Protein AF-A0A7W8KH78-F1 (afdb_monomer_lite)

Secondary structure (DSSP, 8-state):
-----B-HHHHHHHS-HHHHHHHHHHHHHSS--EEEEEEETTEEEEEEEEEETTEEEE---BSS--HHHHHHHHHHHHHHHHHH-

Organism: NCBI:txid1141878

pLDDT: mean 76.48, std 8.83, range [50.22, 88.69]

Structure (mmCIF, N/CA/C/O backbone):
data_AF-A0A7W8KH78-F1
#
_entry.id   AF-A0A7W8KH78-F1
#
loop_
_atom_site.group_PDB
_atom_site.id
_atom_site.type_symbol
_atom_site.label_atom_id
_atom_site.label_alt_id
_atom_site.label_comp_id
_atom_site.label_asym_id
_atom_site.label_entity_id
_atom_site.label_seq_id
_atom_site.pdbx_PDB_ins_code
_atom_site.Cartn_x
_atom_site.Cartn_y
_atom_site.Cartn_z
_atom_site.occupancy
_atom_site.B_iso_or_equiv
_atom_site.auth_seq_id
_atom_site.auth_comp_id
_atom_site.auth_asym_id
_atom_site.auth_atom_id
_atom_site.pdbx_PDB_model_num
ATOM 1 N N . MET A 1 1 ? 19.452 10.281 0.999 1.00 52.22 1 MET A N 1
ATOM 2 C CA . MET A 1 1 ? 18.311 9.393 0.689 1.00 52.22 1 MET A CA 1
ATOM 3 C C . MET A 1 1 ? 17.101 10.290 0.519 1.00 52.22 1 MET A C 1
ATOM 5 O O . MET A 1 1 ? 16.763 10.983 1.465 1.00 52.22 1 MET A O 1
ATOM 9 N N . THR A 1 2 ? 16.534 10.380 -0.679 1.00 53.53 2 THR A N 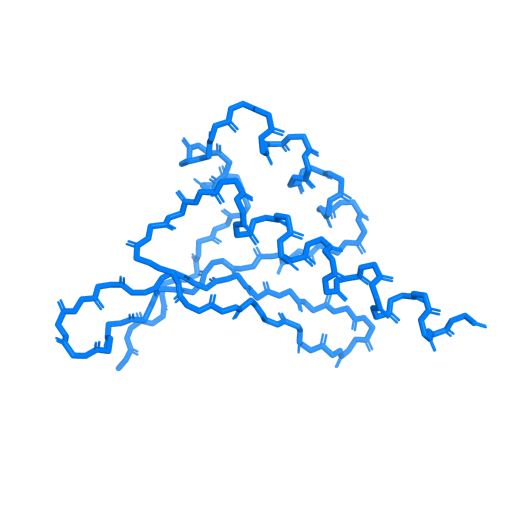1
ATOM 10 C CA . THR A 1 2 ? 15.391 11.257 -0.970 1.00 53.53 2 THR A CA 1
ATOM 11 C C . THR A 1 2 ? 14.127 10.411 -0.939 1.00 53.53 2 THR A C 1
ATOM 13 O O . THR A 1 2 ? 13.831 9.717 -1.903 1.00 53.53 2 THR A O 1
ATOM 16 N N . SER A 1 3 ? 13.419 10.419 0.189 1.00 54.91 3 SER A N 1
ATOM 17 C CA . SER A 1 3 ? 12.081 9.840 0.303 1.00 54.91 3 SER A CA 1
ATOM 18 C C . SER A 1 3 ? 11.074 10.866 -0.205 1.00 54.91 3 SER A C 1
ATOM 20 O O . SER A 1 3 ? 10.900 11.920 0.405 1.00 54.91 3 SER A O 1
ATOM 22 N N . LEU A 1 4 ? 10.440 10.584 -1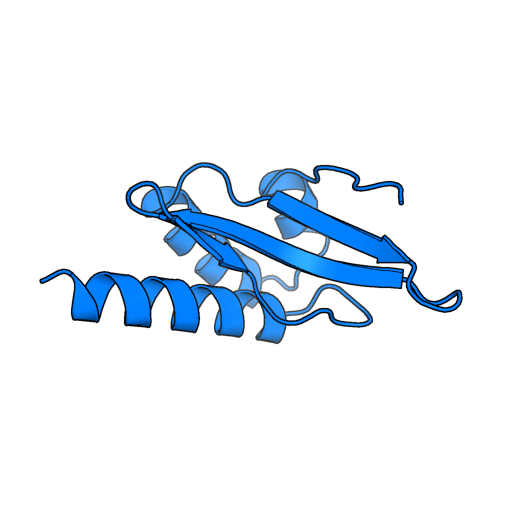.338 1.00 62.31 4 LEU A N 1
ATOM 23 C CA . LEU A 1 4 ? 9.316 11.374 -1.830 1.00 62.31 4 LEU A CA 1
ATOM 24 C C . LEU A 1 4 ? 8.030 10.788 -1.248 1.00 62.31 4 LEU A C 1
ATOM 26 O O . LEU A 1 4 ? 7.721 9.653 -1.601 1.00 62.31 4 LEU A O 1
ATOM 30 N N . PRO A 1 5 ? 7.299 11.511 -0.382 1.00 62.00 5 PRO A N 1
ATOM 31 C CA . PRO A 1 5 ? 5.981 11.074 0.044 1.00 62.00 5 PRO A CA 1
ATOM 32 C C . PRO A 1 5 ? 5.027 11.204 -1.144 1.00 62.00 5 PRO A C 1
ATOM 34 O O . PRO A 1 5 ? 4.725 12.307 -1.596 1.00 62.00 5 PRO A O 1
ATOM 37 N N . VAL A 1 6 ? 4.586 10.069 -1.679 1.00 66.25 6 VAL A N 1
ATOM 38 C CA . VAL A 1 6 ? 3.555 10.020 -2.725 1.00 66.25 6 VAL A CA 1
ATOM 39 C C . VAL A 1 6 ? 2.231 9.674 -2.059 1.00 66.25 6 VAL A C 1
ATOM 41 O O . VAL A 1 6 ? 2.161 8.697 -1.310 1.00 66.25 6 VAL A O 1
ATOM 44 N N . THR A 1 7 ? 1.193 10.468 -2.323 1.00 67.75 7 THR A N 1
ATOM 45 C CA . THR A 1 7 ? -0.141 10.236 -1.755 1.00 67.75 7 THR A CA 1
ATOM 46 C C . THR A 1 7 ? -0.828 9.044 -2.422 1.00 67.75 7 THR A C 1
ATOM 48 O O . THR A 1 7 ? -0.561 8.723 -3.582 1.00 67.75 7 THR A O 1
ATOM 51 N N . LEU A 1 8 ? -1.765 8.404 -1.718 1.00 67.31 8 LEU A N 1
ATOM 52 C CA . LEU A 1 8 ? -2.581 7.299 -2.238 1.00 67.31 8 LEU A CA 1
ATOM 53 C C . LEU A 1 8 ? -3.231 7.594 -3.587 1.00 67.31 8 LEU A C 1
ATOM 55 O O . LEU A 1 8 ? -3.229 6.748 -4.480 1.00 67.31 8 LEU A O 1
ATOM 59 N N . THR A 1 9 ? -3.734 8.814 -3.768 1.00 69.38 9 THR A N 1
ATOM 60 C CA . THR A 1 9 ? -4.333 9.247 -5.031 1.00 69.38 9 THR A CA 1
ATOM 61 C C . THR A 1 9 ? -3.316 9.167 -6.168 1.00 69.38 9 THR A C 1
ATOM 63 O O . THR A 1 9 ? -3.598 8.564 -7.202 1.00 69.38 9 THR A O 1
ATOM 66 N N . GLN A 1 10 ? -2.100 9.681 -5.961 1.00 72.69 10 GLN A N 1
ATOM 67 C CA . GLN A 1 10 ? -1.014 9.605 -6.944 1.00 72.69 10 GLN A CA 1
ATOM 68 C C . GLN A 1 10 ? -0.585 8.154 -7.212 1.00 72.69 10 GLN A C 1
ATOM 70 O O . GLN A 1 10 ? -0.316 7.785 -8.353 1.00 72.69 10 GLN A O 1
ATOM 75 N N . LEU A 1 11 ? -0.588 7.314 -6.178 1.00 73.81 11 LEU A N 1
ATOM 76 C CA . LEU A 1 11 ? -0.282 5.886 -6.261 1.00 73.81 11 LEU A CA 1
ATOM 77 C C . LEU A 1 11 ? -1.326 5.118 -7.083 1.00 73.81 11 LEU A C 1
ATOM 79 O O . LEU A 1 11 ? -0.972 4.295 -7.926 1.00 73.81 11 LEU A O 1
ATOM 83 N N . SER A 1 12 ? -2.609 5.436 -6.902 1.00 73.38 12 SER A N 1
ATOM 84 C CA . SER A 1 12 ? -3.717 4.814 -7.632 1.00 73.38 12 SER A CA 1
ATOM 85 C C . SER A 1 12 ? -3.617 5.039 -9.147 1.00 73.38 12 SER A C 1
ATOM 87 O O . SER A 1 12 ? -3.932 4.137 -9.926 1.00 73.38 12 SER A O 1
ATOM 89 N N . HIS A 1 13 ? -3.090 6.191 -9.582 1.00 78.00 13 HIS A N 1
ATOM 90 C CA . HIS A 1 13 ? -2.839 6.479 -10.997 1.00 78.00 13 HIS A CA 1
ATOM 91 C C . HIS A 1 13 ? -1.727 5.609 -11.597 1.00 78.00 13 HIS A C 1
ATOM 93 O O . HIS A 1 13 ? -1.775 5.305 -12.788 1.00 78.00 13 HIS A O 1
ATOM 99 N N . LEU A 1 14 ? -0.753 5.192 -10.783 1.00 75.38 14 LEU A N 1
ATOM 100 C CA . LEU A 1 14 ? 0.353 4.319 -11.188 1.00 75.38 14 LEU A CA 1
ATOM 101 C C . LEU A 1 14 ? -0.021 2.832 -11.152 1.00 75.38 14 LEU A C 1
ATOM 103 O O . LEU A 1 14 ? 0.708 1.996 -11.684 1.00 75.38 14 LEU A O 1
ATOM 107 N N . LEU A 1 15 ? -1.147 2.498 -10.520 1.00 74.75 15 LEU A N 1
ATOM 108 C CA . LEU A 1 15 ? -1.604 1.132 -10.337 1.00 74.75 15 LEU A CA 1
ATOM 109 C C . LEU A 1 15 ? -2.614 0.696 -11.413 1.00 74.75 15 LEU A C 1
ATOM 111 O O . LEU A 1 15 ? -3.415 1.512 -11.896 1.00 74.75 15 LEU A O 1
ATOM 115 N N . PRO A 1 16 ? -2.625 -0.609 -11.755 1.00 77.44 16 PRO A N 1
ATOM 116 C CA . PRO A 1 16 ? -3.695 -1.215 -12.538 1.00 77.44 16 PRO A CA 1
ATOM 117 C C . PRO A 1 16 ? -5.067 -1.025 -11.867 1.00 77.44 16 PRO A C 1
ATOM 119 O O . PRO A 1 16 ? -5.123 -0.919 -10.640 1.00 77.44 16 PRO A O 1
ATOM 122 N N . PRO A 1 17 ? -6.176 -1.041 -12.633 1.00 76.06 17 PRO A N 1
ATOM 123 C CA . PRO A 1 17 ? -7.526 -0.832 -12.105 1.00 76.06 17 PRO A CA 1
ATOM 124 C C . PRO A 1 17 ? -7.878 -1.759 -10.936 1.00 76.06 17 PRO A C 1
ATOM 126 O O . PRO A 1 17 ? -8.359 -1.277 -9.916 1.00 76.06 17 PRO A O 1
ATOM 129 N N . ASP A 1 18 ? -7.564 -3.053 -11.044 1.00 73.50 18 ASP A N 1
ATOM 130 C CA . ASP A 1 18 ? -7.867 -4.044 -10.001 1.00 73.50 18 ASP A CA 1
ATOM 131 C C . ASP A 1 18 ? -7.192 -3.711 -8.665 1.00 73.50 18 ASP A C 1
ATOM 133 O O . ASP A 1 18 ? -7.785 -3.835 -7.596 1.00 73.50 18 ASP A O 1
ATOM 137 N N . SER A 1 19 ? -5.963 -3.196 -8.716 1.00 73.25 19 SER A N 1
ATOM 138 C CA . SER A 1 19 ? -5.196 -2.836 -7.522 1.00 73.25 19 SER A CA 1
ATOM 139 C C . SER A 1 19 ? -5.704 -1.564 -6.847 1.00 73.25 19 SER A C 1
ATOM 141 O O . SER A 1 19 ? -5.437 -1.364 -5.666 1.00 73.25 19 SER A O 1
ATOM 143 N N . ARG A 1 20 ? -6.444 -0.706 -7.563 1.00 77.94 20 ARG A N 1
ATOM 144 C CA . ARG A 1 20 ? -7.049 0.504 -6.981 1.00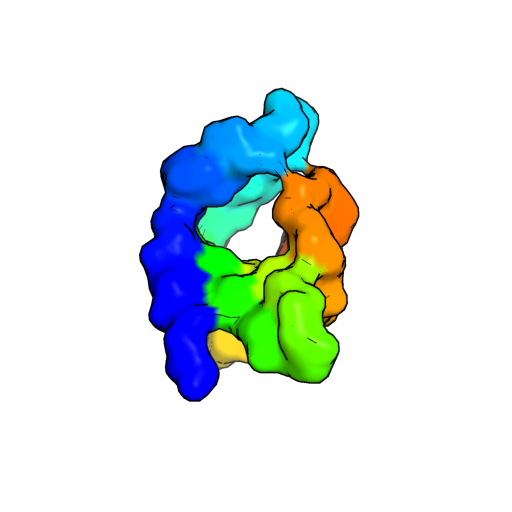 77.94 20 ARG A CA 1
ATOM 145 C C . ARG A 1 20 ? -8.148 0.154 -5.986 1.00 77.94 20 ARG A C 1
ATOM 147 O O . ARG A 1 20 ? -8.277 0.846 -4.985 1.00 77.94 20 ARG A O 1
ATOM 154 N N . ASN A 1 21 ? -8.885 -0.931 -6.227 1.00 76.88 21 ASN A N 1
ATOM 155 C CA . ASN A 1 21 ? -9.929 -1.392 -5.312 1.00 76.88 21 ASN A CA 1
ATOM 156 C C . ASN A 1 21 ? -9.332 -1.872 -3.982 1.00 76.88 21 ASN A C 1
ATOM 158 O O . ASN A 1 21 ? -9.808 -1.470 -2.925 1.00 76.88 21 ASN A O 1
ATOM 162 N N . HIS A 1 22 ? -8.246 -2.656 -4.017 1.00 74.25 22 HIS A N 1
ATOM 163 C CA . HIS A 1 22 ? -7.519 -3.039 -2.797 1.00 74.25 22 HIS A CA 1
ATOM 164 C C . HIS A 1 22 ? -6.941 -1.825 -2.069 1.00 74.25 22 HIS A C 1
ATOM 166 O O . HIS A 1 22 ? -7.000 -1.746 -0.846 1.00 74.25 22 HIS A O 1
ATOM 172 N N . LEU A 1 23 ? -6.426 -0.852 -2.819 1.00 75.25 23 LEU A N 1
ATOM 173 C CA . LEU A 1 23 ? -5.888 0.378 -2.253 1.00 75.25 23 LEU A CA 1
ATOM 174 C C . LEU A 1 23 ? -6.969 1.209 -1.534 1.00 75.25 23 LEU A C 1
ATOM 176 O O . LEU A 1 23 ? -6.718 1.713 -0.446 1.00 75.25 23 LEU A O 1
ATOM 180 N N . ALA A 1 24 ? -8.168 1.317 -2.117 1.00 77.12 24 ALA A N 1
ATOM 181 C 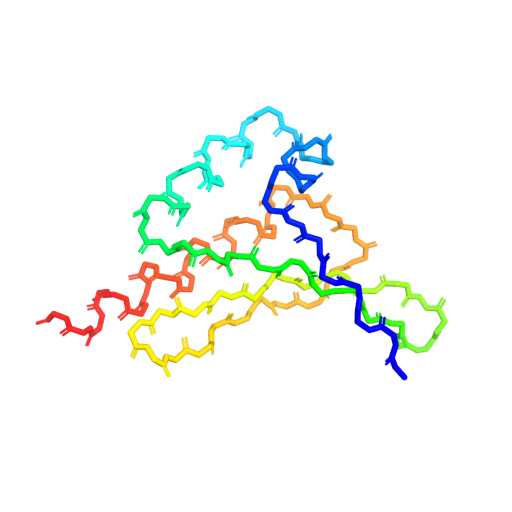CA . ALA A 1 24 ? -9.302 2.030 -1.528 1.00 77.12 24 ALA A CA 1
ATOM 182 C C . ALA A 1 24 ? -9.804 1.362 -0.238 1.00 77.12 24 ALA A C 1
ATOM 184 O O . ALA A 1 24 ? -10.124 2.053 0.723 1.00 77.12 24 ALA A O 1
ATOM 185 N N . LEU A 1 25 ? -9.819 0.025 -0.194 1.00 76.25 25 LEU A N 1
ATOM 186 C CA . LEU A 1 25 ? -10.137 -0.715 1.031 1.00 76.25 25 LEU A CA 1
ATOM 187 C C . LEU A 1 25 ? -9.126 -0.428 2.146 1.00 76.25 25 LEU A C 1
ATOM 189 O O . LEU A 1 25 ? -9.507 -0.320 3.305 1.00 76.25 25 LEU A O 1
ATOM 193 N N . LEU A 1 26 ? -7.842 -0.294 1.807 1.00 74.75 26 LEU A N 1
ATOM 194 C CA . LEU A 1 26 ? -6.813 0.015 2.796 1.00 74.75 26 LEU A CA 1
ATOM 195 C C . LEU A 1 26 ? -6.851 1.471 3.269 1.00 74.75 26 LEU A C 1
ATOM 197 O O . LEU A 1 26 ? -6.521 1.712 4.424 1.00 74.75 26 LEU A O 1
ATOM 201 N N . ASP A 1 27 ? -7.254 2.417 2.420 1.00 75.75 27 ASP A N 1
ATOM 202 C CA . ASP A 1 27 ? -7.404 3.830 2.800 1.00 75.75 27 ASP A CA 1
ATOM 203 C C . ASP A 1 27 ? -8.477 4.020 3.885 1.00 75.75 27 ASP A C 1
ATOM 205 O O . ASP A 1 27 ? -8.270 4.768 4.838 1.00 75.75 27 ASP A O 1
ATOM 209 N N . ASP A 1 28 ? -9.581 3.270 3.796 1.00 74.38 28 ASP A N 1
ATOM 210 C CA . ASP A 1 28 ? -10.672 3.307 4.782 1.00 74.38 28 ASP A CA 1
ATOM 211 C C . ASP A 1 28 ? -10.238 2.752 6.154 1.00 74.38 28 ASP A C 1
ATOM 213 O O . ASP A 1 28 ? -10.668 3.223 7.207 1.00 74.38 28 ASP A O 1
ATOM 217 N N . VAL A 1 29 ? -9.333 1.766 6.154 1.00 72.38 29 VAL A N 1
ATOM 218 C CA . VAL A 1 29 ? -8.817 1.128 7.378 1.00 72.38 29 VAL A CA 1
ATOM 219 C C . VAL A 1 29 ? -7.619 1.885 7.955 1.00 72.38 29 VAL A C 1
ATOM 221 O O . VAL A 1 29 ? -7.408 1.905 9.169 1.00 72.38 29 VAL A O 1
ATOM 224 N N . CYS A 1 30 ? -6.789 2.469 7.09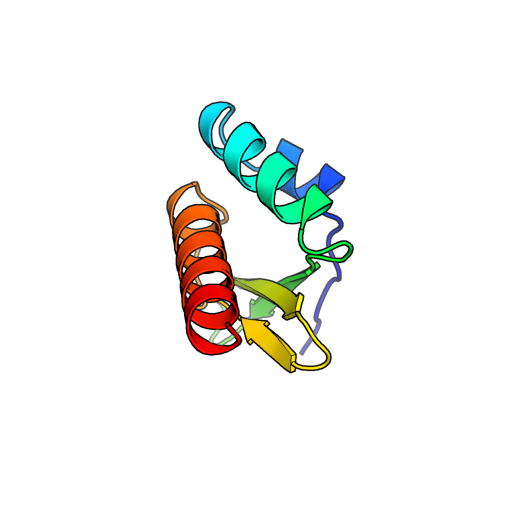6 1.00 72.31 30 CYS A N 1
ATOM 225 C CA . CYS A 1 30 ? -5.513 3.069 7.454 1.00 72.31 30 CYS A CA 1
ATOM 226 C C . CYS A 1 30 ? -5.285 4.360 6.650 1.00 72.31 30 CYS A C 1
ATOM 228 O O . CYS A 1 30 ? -4.561 4.345 5.645 1.00 72.31 30 CYS A O 1
ATOM 230 N N . PRO A 1 31 ? -5.858 5.491 7.098 1.00 66.00 31 PRO A N 1
ATOM 231 C CA . PRO A 1 31 ? -5.662 6.764 6.426 1.00 66.00 31 PRO A CA 1
ATOM 232 C C . PRO A 1 31 ? -4.194 7.183 6.558 1.00 66.00 31 PRO A C 1
ATOM 234 O O . PRO A 1 31 ? -3.688 7.387 7.661 1.00 66.00 31 PRO A O 1
ATOM 237 N N . GLY A 1 32 ? -3.499 7.312 5.425 1.00 72.00 32 GLY A N 1
ATOM 238 C CA . GLY A 1 32 ? -2.103 7.765 5.395 1.00 72.00 32 GLY A CA 1
ATOM 239 C C . GLY A 1 32 ? -1.086 6.757 4.863 1.00 72.00 32 GLY A C 1
ATOM 240 O O . GLY A 1 32 ? 0.053 6.745 5.325 1.00 72.00 32 GLY A O 1
ATOM 241 N N . ILE A 1 33 ? -1.451 5.932 3.878 1.00 74.06 33 ILE A N 1
ATOM 242 C CA . ILE A 1 33 ? -0.457 5.133 3.148 1.00 74.06 33 ILE A CA 1
ATOM 243 C C . ILE A 1 33 ? 0.473 6.068 2.363 1.00 74.06 33 ILE A C 1
ATOM 245 O O . ILE A 1 33 ? 0.030 6.899 1.567 1.00 74.06 33 ILE A O 1
ATOM 249 N N . ILE A 1 34 ? 1.775 5.892 2.562 1.00 76.81 34 ILE A N 1
ATOM 250 C CA . ILE A 1 34 ? 2.846 6.650 1.921 1.00 76.81 34 ILE A CA 1
ATOM 251 C C . ILE A 1 34 ? 3.631 5.697 1.020 1.00 76.81 34 ILE A C 1
ATOM 253 O O . ILE A 1 34 ? 4.130 4.667 1.473 1.00 76.81 34 ILE A O 1
ATOM 257 N N . CYS A 1 35 ? 3.803 6.046 -0.259 1.00 74.69 35 CYS A N 1
ATOM 258 C CA . CYS A 1 35 ? 4.862 5.406 -1.041 1.00 74.69 35 CYS A CA 1
ATOM 259 C C . CYS A 1 35 ? 6.193 6.055 -0.698 1.00 74.69 35 CYS A C 1
ATOM 261 O O . CYS A 1 35 ? 6.327 7.271 -0.814 1.00 74.69 35 CYS A O 1
ATOM 263 N N . VAL A 1 36 ? 7.188 5.244 -0.369 1.00 77.69 36 VAL A N 1
ATOM 264 C CA . VAL A 1 36 ? 8.571 5.675 -0.222 1.00 77.69 36 VAL A CA 1
ATOM 265 C C . VAL A 1 36 ? 9.382 5.137 -1.390 1.00 77.69 36 VAL A C 1
ATOM 267 O O . VAL A 1 36 ? 9.442 3.931 -1.631 1.00 77.69 36 VAL A O 1
A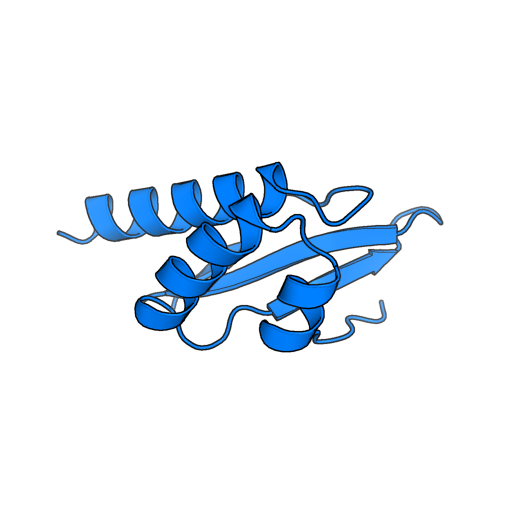TOM 270 N N . VAL A 1 37 ? 10.046 6.040 -2.109 1.00 76.69 37 VAL A N 1
ATOM 271 C CA . VAL A 1 37 ? 11.028 5.681 -3.137 1.00 76.69 37 VAL A CA 1
ATOM 272 C C . VAL A 1 37 ? 12.422 5.773 -2.530 1.00 76.69 37 VAL A C 1
ATOM 274 O O . VAL A 1 37 ? 12.832 6.821 -2.041 1.00 76.69 37 VAL A O 1
ATOM 277 N N . SER A 1 38 ? 13.164 4.672 -2.557 1.00 74.94 38 SER A N 1
ATOM 278 C CA . SER A 1 38 ? 14.539 4.585 -2.078 1.00 74.94 38 SER A CA 1
ATOM 279 C C . SER A 1 38 ? 15.458 4.149 -3.216 1.00 74.94 38 SER A C 1
ATOM 281 O O . SER A 1 38 ? 15.266 3.105 -3.825 1.00 74.94 38 SER A O 1
ATOM 283 N N . GLY A 1 39 ? 16.466 4.956 -3.539 1.00 65.50 39 GLY A N 1
ATOM 284 C CA . GLY A 1 39 ? 17.519 4.550 -4.470 1.00 65.50 39 GLY A CA 1
ATOM 285 C C . GLY A 1 39 ? 18.614 3.813 -3.710 1.00 65.50 39 GLY A C 1
ATOM 286 O O . GLY A 1 39 ? 19.443 4.464 -3.075 1.00 65.50 39 GLY A O 1
ATOM 287 N N . GLN A 1 40 ? 18.627 2.480 -3.740 1.00 61.50 40 GLN A N 1
ATOM 288 C CA . GLN A 1 40 ? 19.709 1.691 -3.140 1.00 61.50 40 GLN A CA 1
ATOM 289 C C . GLN A 1 40 ? 20.510 1.021 -4.263 1.00 61.50 40 GLN A C 1
ATOM 291 O O . GLN A 1 40 ? 20.019 0.109 -4.921 1.00 61.50 40 GLN A O 1
ATOM 296 N N . GLY A 1 41 ? 21.733 1.503 -4.507 1.00 66.12 41 GLY A N 1
ATOM 297 C CA . GLY A 1 41 ? 22.615 0.961 -5.552 1.00 66.12 41 GLY A CA 1
ATOM 298 C C . GLY A 1 41 ? 22.326 1.449 -6.979 1.00 66.12 41 GLY A C 1
ATOM 299 O O . GLY A 1 41 ? 22.685 0.764 -7.926 1.00 66.12 41 GLY A O 1
ATOM 300 N N . GLY A 1 42 ? 21.679 2.609 -7.143 1.00 73.12 42 GLY A N 1
ATOM 301 C CA . GLY A 1 42 ? 21.392 3.211 -8.457 1.00 73.12 42 GLY A CA 1
ATOM 302 C C . GLY A 1 42 ? 20.052 2.804 -9.079 1.00 73.12 42 GLY A C 1
ATOM 303 O O . GLY A 1 42 ? 19.606 3.448 -10.021 1.00 73.12 42 GLY A O 1
ATOM 304 N N . GLU A 1 43 ? 19.369 1.809 -8.511 1.00 75.75 43 GLU A N 1
ATOM 305 C CA . GLU A 1 43 ? 18.032 1.383 -8.938 1.00 75.75 43 GLU A CA 1
ATOM 306 C C . GLU A 1 43 ? 16.958 1.928 -7.977 1.00 75.75 43 GLU A C 1
ATOM 308 O O . GLU A 1 43 ? 17.132 1.837 -6.752 1.00 75.75 43 GLU A O 1
ATOM 313 N N . PRO A 1 44 ? 15.837 2.477 -8.485 1.00 78.06 44 PRO A N 1
ATOM 314 C CA . PRO A 1 44 ? 14.730 2.904 -7.641 1.00 78.06 44 PRO A CA 1
ATOM 315 C C . PRO A 1 44 ? 14.016 1.687 -7.037 1.00 78.06 44 PRO A C 1
ATOM 317 O O . PRO A 1 44 ? 13.621 0.756 -7.739 1.00 78.06 44 PRO A O 1
ATOM 320 N N . ARG A 1 45 ? 13.827 1.709 -5.717 1.00 84.50 45 ARG A N 1
ATOM 321 C CA . ARG A 1 45 ? 12.995 0.762 -4.976 1.00 84.50 45 ARG A CA 1
ATOM 322 C C . ARG A 1 45 ? 11.802 1.474 -4.363 1.00 84.50 45 ARG A C 1
ATOM 324 O O . ARG A 1 45 ? 11.967 2.391 -3.566 1.00 84.50 45 ARG A O 1
ATOM 331 N N . PHE A 1 46 ? 10.618 1.017 -4.722 1.00 84.38 46 PHE A N 1
ATOM 332 C CA . PHE A 1 46 ? 9.332 1.483 -4.239 1.00 84.38 46 PHE A CA 1
ATOM 333 C C . PHE A 1 46 ? 8.890 0.610 -3.072 1.00 84.38 46 PHE A C 1
ATOM 335 O O . PHE A 1 46 ? 8.827 -0.613 -3.193 1.00 84.38 46 PHE A O 1
ATOM 342 N N . THR A 1 47 ? 8.571 1.254 -1.964 1.00 86.44 47 THR A N 1
ATOM 343 C CA . THR A 1 47 ? 8.057 0.632 -0.749 1.00 86.44 47 THR A CA 1
ATOM 344 C C . THR A 1 47 ? 6.750 1.328 -0.387 1.00 86.44 47 THR A C 1
ATOM 346 O O . THR A 1 47 ? 6.627 2.533 -0.608 1.00 86.44 47 THR A O 1
ATOM 349 N N . LEU A 1 48 ? 5.771 0.604 0.149 1.00 84.81 48 LEU A N 1
ATOM 350 C CA . LEU A 1 48 ? 4.609 1.216 0.794 1.00 84.81 48 LEU A CA 1
ATOM 351 C C . LEU A 1 48 ? 4.785 1.169 2.296 1.00 84.81 48 LEU A C 1
ATOM 353 O O . LEU A 1 48 ? 5.192 0.143 2.840 1.00 84.81 48 LEU A O 1
ATOM 357 N N . GLU A 1 49 ? 4.443 2.268 2.944 1.00 85.44 49 GLU A N 1
ATOM 358 C CA . GLU A 1 49 ? 4.440 2.413 4.387 1.00 85.44 49 GLU A CA 1
ATOM 359 C C . GLU A 1 49 ? 3.060 2.879 4.831 1.00 85.44 49 GLU A C 1
ATOM 361 O O . GLU A 1 49 ? 2.438 3.717 4.181 1.00 85.44 49 GLU A O 1
ATOM 366 N N . VAL A 1 50 ? 2.565 2.317 5.924 1.00 83.56 50 VAL A N 1
ATOM 367 C CA . VAL A 1 50 ? 1.284 2.697 6.513 1.00 83.56 50 VAL A CA 1
ATOM 368 C C . VAL A 1 50 ? 1.384 2.633 8.024 1.00 83.56 50 VAL A C 1
ATOM 370 O O . VAL A 1 50 ? 2.039 1.746 8.572 1.00 83.56 50 VAL A O 1
ATOM 373 N N . GLU A 1 51 ? 0.745 3.570 8.710 1.00 83.38 51 GLU A N 1
ATOM 374 C CA . GLU A 1 51 ? 0.635 3.535 10.161 1.00 83.38 51 GLU A CA 1
ATOM 375 C C . GLU A 1 51 ? -0.678 2.864 10.572 1.00 83.38 51 GLU A C 1
ATOM 377 O O . GLU A 1 51 ? -1.759 3.287 10.171 1.00 83.38 51 GLU A O 1
ATOM 382 N N . VAL A 1 52 ? -0.581 1.807 11.380 1.00 81.69 52 VAL A N 1
ATOM 383 C CA . VAL A 1 52 ? -1.729 1.077 11.929 1.00 81.69 52 VAL A CA 1
ATOM 384 C C . VAL A 1 52 ? -1.553 0.977 13.435 1.00 81.69 52 VAL A C 1
ATOM 386 O O . VAL A 1 52 ? -0.551 0.439 13.901 1.00 81.69 52 VAL A O 1
ATOM 389 N N . ALA A 1 53 ? -2.509 1.504 14.205 1.00 79.44 53 ALA A N 1
ATOM 390 C CA . ALA A 1 53 ? -2.495 1.462 15.673 1.00 79.44 53 ALA A CA 1
ATOM 391 C C . ALA A 1 53 ? -1.167 1.947 16.309 1.00 79.44 53 ALA A C 1
ATOM 393 O O . ALA A 1 53 ? -0.661 1.344 17.256 1.00 79.44 53 ALA A O 1
ATOM 394 N N . GLY A 1 54 ? -0.574 3.023 15.773 1.00 79.38 54 GLY A N 1
ATOM 395 C CA . GLY A 1 54 ? 0.696 3.584 16.260 1.00 79.38 54 GLY A CA 1
ATOM 396 C C . GLY A 1 54 ? 1.943 2.796 15.845 1.00 79.38 54 GLY A C 1
ATOM 397 O O . GLY A 1 54 ? 3.039 3.050 16.351 1.00 79.38 54 GLY A O 1
ATOM 398 N N . ARG A 1 55 ? 1.802 1.815 14.943 1.00 83.06 55 ARG A N 1
ATOM 399 C CA . ARG A 1 55 ? 2.910 1.030 14.399 1.00 83.06 55 ARG A CA 1
ATOM 400 C C . ARG A 1 55 ? 3.013 1.219 12.894 1.00 83.06 55 ARG A C 1
ATOM 402 O O . ARG A 1 55 ? 2.061 0.997 12.155 1.00 83.06 55 ARG A O 1
ATOM 409 N N . MET A 1 56 ? 4.213 1.557 12.437 1.00 85.19 56 MET A N 1
ATOM 410 C CA . MET A 1 56 ? 4.505 1.656 11.013 1.00 85.19 56 MET A CA 1
ATOM 411 C C . MET A 1 56 ? 4.734 0.257 10.426 1.00 85.19 56 MET A C 1
ATOM 413 O O . MET A 1 56 ? 5.634 -0.474 10.854 1.00 85.19 56 MET A O 1
ATOM 417 N N . LEU A 1 57 ? 3.902 -0.127 9.464 1.00 87.38 57 LEU A N 1
ATOM 418 C CA . LEU A 1 57 ? 4.052 -1.326 8.649 1.00 87.38 57 LEU A CA 1
ATOM 419 C C . LEU A 1 57 ? 4.630 -0.921 7.297 1.00 87.38 57 LEU A C 1
ATOM 421 O O . LEU A 1 57 ? 4.215 0.083 6.723 1.00 87.38 57 LEU A O 1
ATOM 425 N N . ARG A 1 58 ? 5.577 -1.708 6.780 1.00 88.25 58 ARG A N 1
ATOM 426 C CA . ARG A 1 58 ? 6.166 -1.466 5.462 1.00 88.25 58 ARG A CA 1
ATOM 427 C C . ARG A 1 58 ? 6.251 -2.734 4.633 1.00 88.25 58 ARG A C 1
ATOM 429 O O . ARG A 1 58 ? 6.570 -3.793 5.177 1.00 88.25 58 ARG A O 1
ATOM 436 N N . THR A 1 59 ? 6.053 -2.605 3.329 1.00 88.06 59 THR A N 1
ATOM 437 C CA . THR A 1 59 ? 6.303 -3.689 2.371 1.00 88.06 59 THR A CA 1
ATOM 438 C C . THR A 1 59 ? 7.802 -3.900 2.145 1.00 88.06 59 THR A C 1
ATOM 440 O O . THR A 1 59 ? 8.655 -3.125 2.594 1.00 88.06 59 THR A O 1
ATOM 443 N N . GLY A 1 60 ? 8.150 -4.938 1.390 1.00 85.62 60 GLY A N 1
ATOM 444 C CA . GLY A 1 60 ? 9.429 -5.019 0.702 1.00 85.62 60 GLY A CA 1
ATOM 445 C C . GLY A 1 60 ? 9.627 -3.863 -0.287 1.00 85.62 60 GLY A C 1
ATOM 446 O O . GLY A 1 60 ? 8.680 -3.179 -0.679 1.00 85.62 60 GLY A O 1
ATOM 447 N N . GLY A 1 61 ? 10.882 -3.640 -0.685 1.00 85.75 61 GLY A N 1
ATOM 448 C CA . GLY A 1 61 ? 11.231 -2.679 -1.732 1.00 85.75 61 GLY A CA 1
ATOM 449 C C . GLY A 1 61 ? 11.219 -3.341 -3.109 1.00 85.75 61 GLY A C 1
ATOM 450 O O . GLY A 1 61 ? 12.000 -4.261 -3.354 1.00 85.75 61 GLY A O 1
ATOM 451 N N . HIS A 1 62 ? 10.384 -2.840 -4.016 1.00 84.25 62 HIS A N 1
ATOM 452 C CA . HIS A 1 62 ? 10.172 -3.390 -5.359 1.00 84.25 62 HIS A CA 1
ATOM 453 C C . HIS A 1 62 ? 10.711 -2.457 -6.439 1.00 84.25 62 HIS A C 1
ATOM 455 O O . HIS A 1 62 ? 10.740 -1.250 -6.258 1.00 84.25 62 HIS A O 1
ATOM 461 N N . ARG A 1 63 ? 11.110 -2.978 -7.605 1.00 83.56 63 ARG A N 1
ATOM 462 C CA . ARG A 1 63 ? 11.634 -2.133 -8.705 1.00 83.56 63 ARG A CA 1
ATOM 463 C C . ARG A 1 63 ? 10.582 -1.241 -9.371 1.00 83.56 63 ARG A C 1
ATOM 465 O O . ARG A 1 63 ? 10.929 -0.320 -10.100 1.00 83.56 63 ARG A O 1
ATOM 472 N N . ARG A 1 64 ? 9.298 -1.539 -9.170 1.00 80.75 64 ARG A N 1
ATOM 473 C CA . ARG A 1 64 ? 8.168 -0.797 -9.737 1.00 80.75 64 ARG A CA 1
ATOM 474 C C . ARG A 1 64 ? 6.953 -0.919 -8.827 1.00 80.75 64 ARG A C 1
ATOM 476 O O . ARG A 1 64 ? 6.815 -1.918 -8.126 1.00 80.75 64 ARG A O 1
ATOM 483 N N . VAL A 1 65 ? 6.058 0.058 -8.901 1.00 78.50 65 VAL A N 1
ATOM 484 C CA . VAL A 1 65 ? 4.735 -0.016 -8.274 1.00 78.50 65 VAL A CA 1
ATOM 485 C C . VAL A 1 65 ? 3.859 -0.974 -9.090 1.00 78.50 65 VAL A C 1
ATOM 487 O O . VAL A 1 65 ? 3.723 -0.809 -10.301 1.00 78.50 65 VAL A O 1
ATOM 490 N N . HIS A 1 66 ? 3.314 -2.012 -8.456 1.00 82.12 66 HIS A N 1
ATOM 491 C CA . HIS A 1 66 ? 2.449 -3.011 -9.096 1.00 82.12 66 HIS A CA 1
ATOM 492 C C . HIS A 1 66 ? 1.462 -3.624 -8.095 1.00 82.12 66 HIS A C 1
ATOM 494 O O . HIS A 1 66 ? 1.639 -3.471 -6.890 1.00 82.12 66 HIS A O 1
ATOM 500 N N . ALA A 1 67 ? 0.486 -4.396 -8.584 1.00 79.56 67 ALA A N 1
ATOM 501 C CA . ALA A 1 67 ? -0.552 -5.045 -7.771 1.00 79.56 67 ALA A CA 1
ATOM 502 C C . ALA A 1 67 ? -0.011 -5.778 -6.533 1.00 79.56 67 ALA A C 1
ATOM 504 O O . ALA A 1 67 ? -0.414 -5.471 -5.418 1.00 79.56 67 ALA A O 1
ATOM 505 N N . GLY A 1 68 ? 1.006 -6.629 -6.715 1.00 83.81 68 GLY A N 1
ATOM 506 C CA . GLY A 1 68 ? 1.584 -7.404 -5.611 1.00 83.81 68 GLY A CA 1
ATOM 507 C C . GLY A 1 68 ? 2.173 -6.577 -4.458 1.00 83.81 68 GLY A C 1
ATOM 508 O O . GLY A 1 68 ? 2.289 -7.092 -3.356 1.00 83.81 68 GLY A O 1
ATOM 509 N N . LEU A 1 69 ? 2.513 -5.301 -4.680 1.00 84.75 69 LEU A N 1
ATOM 510 C CA . LEU A 1 69 ? 2.953 -4.390 -3.619 1.00 84.75 69 LEU A CA 1
ATOM 511 C C . LEU A 1 69 ? 1.774 -4.029 -2.697 1.00 84.75 69 LEU A C 1
ATOM 513 O O . LEU A 1 69 ? 1.919 -3.977 -1.480 1.00 84.75 69 LEU A O 1
ATOM 517 N N . VAL A 1 70 ? 0.599 -3.800 -3.290 1.00 82.62 70 VAL A N 1
ATOM 518 C CA . VAL A 1 70 ? -0.648 -3.516 -2.568 1.00 82.62 70 VAL A CA 1
ATOM 519 C C . VAL A 1 70 ? -1.138 -4.770 -1.852 1.00 82.62 70 VAL A C 1
ATOM 521 O O . VAL A 1 70 ? -1.529 -4.686 -0.693 1.00 82.62 70 VAL A O 1
ATOM 524 N N . ASP A 1 71 ? -1.051 -5.933 -2.501 1.00 85.81 71 ASP A N 1
ATOM 525 C CA . ASP A 1 71 ? -1.441 -7.208 -1.891 1.00 85.81 71 ASP A CA 1
ATOM 526 C C . ASP A 1 71 ? -0.547 -7.544 -0.683 1.00 85.81 71 ASP A C 1
ATOM 528 O O . ASP A 1 71 ? -1.041 -7.980 0.356 1.00 85.81 71 ASP A O 1
ATOM 532 N N . GLU A 1 72 ? 0.761 -7.275 -0.777 1.00 88.69 72 GLU A N 1
ATOM 533 C CA . GLU A 1 72 ? 1.704 -7.422 0.336 1.00 88.69 72 GLU A CA 1
ATOM 534 C C . GLU A 1 72 ? 1.352 -6.489 1.502 1.00 88.69 72 GLU A C 1
ATOM 536 O O . GLU A 1 72 ? 1.296 -6.931 2.652 1.00 88.69 72 GLU A O 1
ATOM 541 N N . LEU A 1 73 ? 1.063 -5.214 1.219 1.00 85.62 73 LEU A N 1
ATOM 542 C CA . LEU A 1 73 ? 0.624 -4.264 2.241 1.00 85.62 73 LEU A CA 1
ATOM 543 C C . LEU A 1 73 ? -0.681 -4.724 2.896 1.00 85.62 73 LEU A C 1
ATOM 545 O O . LEU A 1 73 ? -0.795 -4.715 4.120 1.00 85.62 73 LEU A O 1
ATOM 549 N N . SER A 1 74 ? -1.644 -5.179 2.096 1.00 84.00 74 SER A N 1
ATOM 550 C CA . SER A 1 74 ? -2.928 -5.669 2.590 1.00 84.00 74 SER A CA 1
ATOM 551 C C . SER A 1 74 ? -2.762 -6.897 3.480 1.00 84.00 74 SER A C 1
ATOM 553 O O . SER A 1 74 ? -3.404 -6.990 4.526 1.00 84.00 74 SER A O 1
ATOM 555 N N . ALA A 1 75 ? -1.862 -7.813 3.116 1.00 86.69 75 ALA A N 1
ATOM 556 C CA . ALA A 1 75 ? -1.524 -8.968 3.937 1.00 86.69 75 ALA A CA 1
ATOM 557 C C . ALA A 1 75 ? -0.860 -8.558 5.263 1.00 86.69 75 ALA A C 1
ATOM 559 O O . ALA A 1 75 ? -1.180 -9.126 6.308 1.00 86.69 75 ALA A O 1
ATOM 560 N N . LEU A 1 76 ? 0.020 -7.549 5.250 1.00 87.88 76 LEU A N 1
ATOM 561 C CA . LEU A 1 76 ? 0.647 -7.007 6.460 1.00 87.88 76 LEU A CA 1
ATOM 562 C C . LEU A 1 76 ? -0.380 -6.360 7.394 1.00 87.88 76 LEU A C 1
ATOM 564 O O . LEU A 1 76 ? -0.382 -6.658 8.588 1.00 87.88 76 LEU A O 1
ATOM 568 N N . VAL A 1 77 ? -1.260 -5.512 6.859 1.00 84.56 77 VAL A N 1
ATOM 569 C CA . VAL A 1 77 ? -2.318 -4.839 7.627 1.00 84.56 77 VAL A CA 1
ATOM 570 C C . VAL A 1 77 ? -3.298 -5.865 8.190 1.00 84.56 77 VAL A C 1
ATOM 572 O O . VAL A 1 77 ? -3.540 -5.879 9.395 1.00 84.56 77 VAL A O 1
ATOM 575 N N . SER A 1 78 ? -3.792 -6.790 7.362 1.00 85.00 78 SER A N 1
ATOM 576 C CA . SER A 1 78 ? -4.718 -7.839 7.803 1.00 85.00 78 SER A CA 1
ATOM 577 C C . SER A 1 78 ? -4.087 -8.767 8.842 1.00 85.00 78 SER A C 1
ATOM 579 O O . SER A 1 78 ? -4.741 -9.128 9.818 1.00 85.00 78 SER A O 1
ATOM 581 N N . GLY A 1 79 ? -2.815 -9.138 8.669 1.00 84.19 79 GLY A N 1
ATOM 582 C CA . GLY A 1 79 ? -2.079 -9.953 9.634 1.00 84.19 79 GLY A CA 1
ATOM 583 C C . GLY A 1 79 ? -1.774 -9.216 10.940 1.00 84.19 79 GLY A C 1
ATOM 584 O O . GLY A 1 79 ? -1.693 -9.846 11.995 1.00 84.19 79 GLY A O 1
ATOM 585 N N . HIS A 1 80 ? -1.620 -7.889 10.895 1.00 83.56 80 HIS A N 1
ATOM 586 C CA . HIS A 1 80 ? -1.454 -7.071 12.091 1.00 83.56 80 HIS A CA 1
ATOM 587 C C . HIS A 1 80 ? -2.773 -6.931 12.851 1.00 83.56 80 HIS A C 1
ATOM 589 O O . HIS A 1 80 ? -2.817 -7.236 14.038 1.00 83.56 80 HIS A O 1
ATOM 595 N N . LEU A 1 81 ? -3.857 -6.567 12.164 1.00 77.88 81 LEU A N 1
ATOM 596 C CA . LEU A 1 81 ? -5.185 -6.428 12.764 1.00 77.88 81 LEU A CA 1
ATOM 597 C C . LEU A 1 81 ? -5.693 -7.753 13.343 1.00 77.88 81 LEU A C 1
ATOM 599 O O . LEU A 1 81 ? -6.152 -7.779 14.478 1.00 77.88 81 LEU A O 1
ATOM 603 N N . GLY A 1 82 ? -5.517 -8.872 12.633 1.00 74.94 82 GLY A N 1
ATOM 604 C CA . GLY A 1 82 ? -5.892 -10.202 13.129 1.00 74.94 82 GLY A CA 1
ATOM 605 C C . GLY A 1 82 ? -5.068 -10.705 14.324 1.00 74.94 82 GLY A C 1
ATOM 606 O O . GLY A 1 82 ? -5.429 -11.713 14.918 1.00 74.94 82 GLY A O 1
ATOM 607 N N . ARG A 1 83 ? -3.961 -10.036 14.678 1.00 63.94 83 ARG A N 1
ATOM 608 C CA . ARG A 1 83 ? -3.178 -10.301 15.901 1.00 63.94 83 ARG A CA 1
ATOM 609 C C . ARG A 1 83 ? -3.524 -9.369 17.064 1.00 63.94 83 ARG A C 1
ATOM 611 O O . ARG A 1 83 ? -3.049 -9.610 18.169 1.00 63.94 83 ARG A O 1
ATOM 618 N N . VAL A 1 84 ? -4.242 -8.279 16.801 1.00 57.53 84 VAL A N 1
ATOM 619 C CA . VAL A 1 84 ? -4.587 -7.248 17.793 1.00 57.53 84 VAL A CA 1
ATOM 620 C C . VAL A 1 84 ? -5.963 -7.512 18.429 1.00 57.53 84 VAL A C 1
ATOM 622 O O . VAL A 1 84 ? -6.244 -6.959 19.490 1.00 57.53 84 VAL A O 1
ATOM 625 N N . ILE A 1 85 ? -6.785 -8.376 17.818 1.00 50.22 85 ILE A N 1
ATOM 626 C CA . ILE A 1 85 ? -8.086 -8.860 18.321 1.00 50.22 85 ILE A CA 1
ATOM 627 C C . ILE A 1 85 ? -7.886 -10.197 19.041 1.00 50.22 85 ILE A C 1
ATOM 629 O O . ILE A 1 85 ? -8.497 -10.380 20.116 1.00 50.22 85 ILE A O 1
#

Radius of gyration: 12.43 Å; chains: 1; bounding box: 33×22×31 Å

Sequence (85 aa):
MTSLPVTLTQLSHLLPPDSRNHLALLDDVCPGIICVVSGQGGEPRFTLEVEVAGRMLRTGGHRRVHAGLVDELSALVSGHLGRVI

Foldseek 3Di:
DDWDWDALVNLLVQEDPVLNVLSVVVCVQFPRWTWTWDQDPNATWTKIWTDHPNDIDIADTDSGRYSVRSVRVSCRNVVVVVVVD